Protein AF-A0AAD2FMS8-F1 (afdb_monomer_lite)

Structure (mmCIF, N/CA/C/O backbone):
data_AF-A0AAD2FMS8-F1
#
_entry.id   AF-A0AAD2FMS8-F1
#
loop_
_atom_site.group_PDB
_atom_site.id
_atom_site.type_symbol
_atom_site.label_atom_id
_atom_site.label_alt_id
_atom_site.label_comp_id
_atom_site.label_asym_id
_atom_site.label_entity_id
_atom_site.label_seq_id
_atom_site.pdbx_PDB_ins_code
_atom_site.Cartn_x
_atom_site.Cartn_y
_atom_site.Cartn_z
_atom_site.occupancy
_atom_site.B_iso_or_equiv
_atom_site.auth_seq_id
_atom_site.auth_comp_id
_atom_site.auth_asym_id
_atom_site.auth_atom_id
_atom_site.pdbx_PDB_model_num
ATOM 1 N N . MET A 1 1 ? -2.408 56.097 -59.205 1.00 40.50 1 MET A N 1
ATOM 2 C CA . MET A 1 1 ? -2.206 55.203 -60.360 1.00 40.50 1 MET A CA 1
ATOM 3 C C . MET A 1 1 ? -1.606 53.911 -59.831 1.00 40.50 1 MET A C 1
ATOM 5 O O . MET A 1 1 ? -0.645 54.021 -59.097 1.00 40.50 1 MET A O 1
ATOM 9 N N . GLU A 1 2 ? -2.056 52.688 -60.060 1.00 44.56 2 GLU A N 1
ATOM 10 C CA . GLU A 1 2 ? -3.231 52.066 -60.666 1.00 44.56 2 GLU A CA 1
ATOM 11 C C . GLU A 1 2 ? -3.079 50.561 -60.343 1.00 44.56 2 GLU A C 1
ATOM 13 O O . GLU A 1 2 ? -1.965 50.068 -60.450 1.00 44.56 2 GLU A O 1
ATOM 18 N N . ARG A 1 3 ? -4.188 49.872 -60.015 1.00 46.22 3 ARG A N 1
ATOM 19 C CA . ARG A 1 3 ? -4.508 48.462 -60.364 1.00 46.22 3 ARG A CA 1
ATOM 20 C C . ARG A 1 3 ? -3.575 47.354 -59.816 1.00 46.22 3 ARG A C 1
ATOM 22 O O . ARG A 1 3 ? -2.368 47.408 -59.920 1.00 46.22 3 ARG A O 1
ATOM 29 N N . GLY A 1 4 ? -4.049 46.237 -59.287 1.00 44.88 4 GLY A N 1
ATOM 30 C CA . GLY A 1 4 ? -5.381 45.658 -59.278 1.00 44.88 4 GLY A CA 1
ATOM 31 C C . GLY A 1 4 ? -5.232 44.190 -58.878 1.00 44.88 4 GLY A C 1
ATOM 32 O O . GLY A 1 4 ? -4.436 43.460 -59.459 1.00 44.88 4 GLY A O 1
ATOM 33 N N . ILE A 1 5 ? -5.976 43.785 -57.858 1.00 56.12 5 ILE A N 1
ATOM 34 C CA . ILE A 1 5 ? -6.147 42.392 -57.446 1.00 56.12 5 ILE A CA 1
ATOM 35 C C . ILE A 1 5 ? -7.192 41.790 -58.396 1.00 56.12 5 ILE A C 1
ATOM 37 O O . ILE A 1 5 ? -8.304 42.324 -58.433 1.00 56.12 5 ILE A O 1
ATOM 41 N N . PRO A 1 6 ? -6.916 40.720 -59.162 1.00 54.62 6 PRO A N 1
ATOM 42 C CA . PRO A 1 6 ? -7.989 39.998 -59.822 1.00 54.62 6 PRO A CA 1
ATOM 43 C C . PRO A 1 6 ? -8.686 39.070 -58.824 1.00 54.62 6 PRO A C 1
ATOM 45 O O . PRO A 1 6 ? -8.090 38.173 -58.228 1.00 54.62 6 PRO A O 1
ATOM 48 N N . ALA A 1 7 ? -9.978 39.336 -58.664 1.00 54.78 7 ALA A N 1
ATOM 49 C CA . ALA A 1 7 ? -10.953 38.501 -57.992 1.00 54.78 7 ALA A CA 1
ATOM 50 C C . ALA A 1 7 ? -11.122 37.148 -58.701 1.00 54.78 7 ALA A C 1
ATOM 52 O O . ALA A 1 7 ? -11.140 37.086 -59.931 1.00 54.78 7 ALA A O 1
ATOM 53 N N . LEU A 1 8 ? -11.360 36.087 -57.929 1.00 51.75 8 LEU A N 1
ATOM 54 C CA . LEU A 1 8 ? -12.005 34.883 -58.440 1.00 51.75 8 LEU A CA 1
ATOM 55 C C . LEU A 1 8 ? -13.075 34.401 -57.447 1.00 51.75 8 LEU A C 1
ATOM 57 O O . LEU A 1 8 ? -12.778 33.762 -56.447 1.00 51.75 8 LEU A O 1
ATOM 61 N N . HIS A 1 9 ? -14.304 34.802 -57.773 1.00 45.75 9 HIS A N 1
ATOM 62 C CA . HIS A 1 9 ? -15.579 34.084 -57.670 1.00 45.75 9 HIS A CA 1
ATOM 63 C C . HIS A 1 9 ? -16.006 33.420 -56.344 1.00 45.75 9 HIS A C 1
ATOM 65 O O . HIS A 1 9 ? -15.543 32.353 -55.959 1.00 45.75 9 HIS A O 1
ATOM 71 N N . ASP A 1 10 ? -16.982 34.090 -55.723 1.00 48.16 10 ASP A N 1
ATOM 72 C CA . ASP A 1 10 ? -18.281 33.597 -55.234 1.00 48.16 10 ASP A CA 1
ATOM 73 C C . ASP A 1 10 ? -18.464 32.080 -55.016 1.00 48.16 10 ASP A C 1
ATOM 75 O O . ASP A 1 10 ? -18.506 31.292 -55.961 1.00 48.16 10 ASP A O 1
ATOM 79 N N . ALA A 1 11 ? -18.704 31.699 -53.756 1.00 54.16 11 ALA A N 1
ATOM 80 C CA . ALA A 1 11 ? -19.483 30.511 -53.425 1.00 54.16 11 ALA A CA 1
ATOM 81 C C . ALA A 1 11 ? -20.341 30.759 -52.158 1.00 54.16 11 ALA A C 1
ATOM 83 O O . ALA A 1 11 ? -19.886 31.418 -51.217 1.00 54.16 11 ALA A O 1
ATOM 84 N N . PRO A 1 12 ? -21.590 30.255 -52.119 1.00 49.12 12 PRO A N 1
ATOM 85 C CA . PRO A 1 12 ? -22.645 30.745 -51.234 1.00 49.12 12 PRO A CA 1
ATOM 86 C C . PRO A 1 12 ? -22.619 30.207 -49.795 1.00 49.12 12 PRO A C 1
ATOM 88 O O . PRO A 1 12 ? -22.223 29.081 -49.498 1.00 49.12 12 PRO A O 1
ATOM 91 N N . ARG A 1 13 ? -23.175 31.045 -48.911 1.00 54.62 13 ARG A N 1
ATOM 92 C CA . ARG A 1 13 ? -23.477 30.826 -47.489 1.00 54.62 13 ARG A CA 1
ATOM 93 C C . ARG A 1 13 ? -24.283 29.542 -47.260 1.00 54.62 13 ARG A C 1
ATOM 95 O O . ARG A 1 13 ? -25.490 29.546 -47.465 1.00 54.62 13 ARG A O 1
ATOM 102 N N . HIS A 1 14 ? -23.661 28.517 -46.684 1.00 49.56 14 HIS A N 1
ATOM 103 C CA . HIS A 1 14 ? -24.367 27.525 -45.871 1.00 49.56 14 HIS A CA 1
ATOM 104 C C . HIS A 1 14 ? -23.582 27.278 -44.587 1.00 49.56 14 HIS A C 1
ATOM 106 O O . HIS A 1 14 ? -22.454 26.794 -44.592 1.00 49.56 14 HIS A O 1
ATOM 112 N N . GLY A 1 15 ? -24.183 27.705 -43.477 1.00 52.50 15 GLY A N 1
ATOM 113 C CA . GLY A 1 15 ? -23.599 27.621 -42.154 1.00 52.50 15 GLY A CA 1
ATOM 114 C C . GLY A 1 15 ? -23.394 26.180 -41.719 1.00 52.50 15 GLY A C 1
ATOM 115 O O . GLY A 1 15 ? -24.346 25.415 -41.645 1.00 52.50 15 GLY A O 1
ATOM 116 N N . TRP A 1 16 ? -22.161 25.860 -41.348 1.00 43.84 16 TRP A N 1
ATOM 117 C CA . TRP A 1 16 ? -21.849 24.731 -40.484 1.00 43.84 16 TRP A CA 1
ATOM 118 C C . TRP A 1 16 ? -21.010 25.268 -39.331 1.00 43.84 16 TRP A C 1
ATOM 120 O O . TRP A 1 16 ? -19.789 25.383 -39.380 1.00 43.84 16 TRP A O 1
ATOM 130 N N . ARG A 1 17 ? -21.729 25.681 -38.287 1.00 44.31 17 ARG A N 1
ATOM 131 C CA . ARG A 1 17 ? -21.201 25.960 -36.955 1.00 44.31 17 ARG A CA 1
ATOM 132 C C . ARG A 1 17 ? -20.696 24.634 -36.386 1.00 44.31 17 ARG A C 1
ATOM 134 O O . ARG A 1 17 ? -21.478 23.908 -35.778 1.00 44.31 17 ARG A O 1
ATOM 141 N N . ILE A 1 18 ? -19.424 24.300 -36.593 1.00 52.75 18 ILE A N 1
ATOM 142 C CA . ILE A 1 18 ? -18.811 23.174 -35.882 1.00 52.75 18 ILE A CA 1
ATOM 143 C C . ILE A 1 18 ? -18.662 23.598 -34.421 1.00 52.75 18 ILE A C 1
ATOM 145 O O . ILE A 1 18 ? -17.865 24.470 -34.077 1.00 52.75 18 ILE A O 1
ATOM 149 N N . LYS A 1 19 ? -19.524 23.036 -33.572 1.00 52.28 19 LYS A N 1
ATOM 150 C CA . LYS A 1 19 ? -19.382 23.094 -32.119 1.00 52.28 19 LYS A CA 1
ATOM 151 C C . LYS A 1 19 ? -18.152 22.263 -31.729 1.00 52.28 19 LYS A C 1
ATOM 153 O O . LYS A 1 19 ? -18.014 21.155 -32.240 1.00 52.28 19 LYS A O 1
ATOM 158 N N . PRO A 1 20 ? -17.281 22.742 -30.831 1.00 45.38 20 PRO A N 1
ATOM 159 C CA . PRO A 1 20 ? -16.337 21.871 -30.152 1.00 45.38 20 PRO A CA 1
ATOM 160 C C . PRO A 1 20 ? -17.097 21.100 -29.065 1.00 45.38 20 PRO A C 1
ATOM 162 O O . PRO A 1 20 ? -17.588 21.710 -28.118 1.00 45.38 20 PRO A O 1
ATOM 165 N N . GLY A 1 21 ? -17.225 19.783 -29.216 1.00 51.56 21 GLY A N 1
ATOM 166 C CA . GLY A 1 21 ? -17.763 18.904 -28.174 1.00 51.56 21 GLY A CA 1
ATOM 167 C C . GLY A 1 21 ? -18.604 17.750 -28.712 1.00 51.56 21 GLY A C 1
ATOM 168 O O . GLY A 1 21 ? -19.523 17.983 -29.493 1.00 51.56 21 GLY A O 1
ATOM 169 N N . GLU A 1 22 ? -18.284 16.552 -28.211 1.00 48.38 22 GLU A N 1
ATOM 170 C CA . GLU A 1 22 ? -19.002 15.270 -28.342 1.00 48.38 22 GLU A CA 1
ATOM 171 C C . GLU A 1 22 ? -18.895 14.600 -29.731 1.00 48.38 22 GLU A C 1
ATOM 173 O O . GLU A 1 22 ? -19.108 15.217 -30.763 1.00 48.38 22 GLU A O 1
ATOM 178 N N . ASP A 1 23 ? -18.510 13.334 -29.883 1.00 51.00 23 ASP A N 1
ATOM 179 C CA . ASP A 1 23 ? -18.663 12.184 -28.994 1.00 51.00 23 ASP A CA 1
ATOM 180 C C . ASP A 1 23 ? -17.532 11.182 -29.313 1.00 51.00 23 ASP A C 1
ATOM 182 O O . ASP A 1 23 ? -17.551 10.505 -30.343 1.00 51.00 23 ASP A O 1
ATOM 186 N N . ASP A 1 24 ? -16.503 11.111 -28.463 1.00 54.56 24 ASP A N 1
ATOM 187 C CA . ASP A 1 24 ? -15.541 10.008 -28.525 1.00 54.56 24 ASP A CA 1
ATOM 188 C C . ASP A 1 24 ? -16.237 8.771 -27.937 1.00 54.56 24 ASP A C 1
ATOM 190 O O . ASP A 1 24 ? -16.650 8.800 -26.768 1.00 54.56 24 ASP A O 1
ATOM 194 N N . PRO A 1 25 ? -16.410 7.678 -28.702 1.00 49.31 25 PRO A N 1
ATOM 195 C CA . PRO A 1 25 ? -17.162 6.527 -28.242 1.00 49.31 25 PRO A CA 1
ATOM 196 C C . PRO A 1 25 ? -16.431 5.874 -27.072 1.00 49.31 25 PRO A C 1
ATOM 198 O O . PRO A 1 25 ? -15.456 5.145 -27.250 1.00 49.31 25 PRO A O 1
ATOM 201 N N . LYS A 1 26 ? -16.946 6.146 -25.867 1.00 46.19 26 LYS A N 1
ATOM 202 C CA . LYS A 1 26 ? -16.895 5.357 -24.629 1.00 46.19 26 LYS A CA 1
ATOM 203 C C . LYS A 1 26 ? -16.105 4.056 -24.803 1.00 46.19 26 LYS A C 1
ATOM 205 O O . LYS A 1 26 ? -16.679 2.984 -25.008 1.00 46.19 26 LYS A O 1
ATOM 210 N N . SER A 1 27 ? -14.778 4.160 -24.715 1.00 46.09 27 SER A N 1
ATOM 211 C CA . SER A 1 27 ? -13.883 3.008 -24.703 1.00 46.09 27 SER A CA 1
ATOM 212 C C . SER A 1 27 ? -14.240 2.181 -23.475 1.00 46.09 27 SER A C 1
ATOM 214 O O . SER A 1 27 ? -13.903 2.532 -22.343 1.00 46.09 27 SER A O 1
ATOM 216 N N . LYS A 1 28 ? -15.019 1.116 -23.685 1.00 45.53 28 LYS A N 1
ATOM 217 C CA . LYS A 1 28 ? -15.319 0.113 -22.666 1.00 45.53 28 LYS A CA 1
ATOM 218 C C . LYS A 1 28 ? -13.973 -0.421 -22.190 1.00 45.53 28 LYS A C 1
ATOM 220 O O . LYS A 1 28 ? -13.288 -1.124 -22.931 1.00 45.53 28 LYS A O 1
ATOM 225 N N . GLY A 1 29 ? -13.574 -0.005 -20.987 1.00 47.97 29 GLY A N 1
ATOM 226 C CA . GLY A 1 29 ? -12.295 -0.349 -20.385 1.00 47.97 29 GLY A CA 1
ATOM 227 C C . GLY A 1 29 ? -12.087 -1.853 -20.458 1.00 47.97 29 GLY A C 1
ATOM 228 O O . GLY A 1 29 ? -12.823 -2.614 -19.836 1.00 47.97 29 GLY A O 1
ATOM 229 N N . LYS A 1 30 ? -11.112 -2.277 -21.267 1.00 54.25 30 LYS A N 1
ATOM 230 C CA . LYS A 1 30 ? -10.679 -3.672 -21.344 1.00 54.25 30 LYS A CA 1
ATOM 231 C C . LYS A 1 30 ? -10.396 -4.124 -19.918 1.00 54.25 30 LYS A C 1
ATOM 233 O O . LYS A 1 30 ? -9.613 -3.459 -19.242 1.00 54.25 30 LYS A O 1
ATOM 238 N N . ASN A 1 31 ? -11.050 -5.202 -19.493 1.00 55.03 31 ASN A N 1
ATOM 239 C CA . ASN A 1 31 ? -10.888 -5.840 -18.191 1.00 55.03 31 ASN A CA 1
ATOM 240 C C . ASN A 1 31 ? -9.393 -5.916 -17.854 1.00 55.03 31 ASN A C 1
ATOM 242 O O . ASN A 1 31 ? -8.684 -6.772 -18.377 1.00 55.03 31 ASN A O 1
ATOM 246 N N . SER A 1 32 ? -8.887 -4.979 -17.054 1.00 64.75 32 SER A N 1
ATOM 247 C CA . SER A 1 32 ? -7.492 -4.998 -16.629 1.00 64.75 32 SER A CA 1
ATOM 248 C C . SER A 1 32 ? -7.305 -6.261 -15.805 1.00 64.75 32 SER A C 1
ATOM 250 O O . SER A 1 32 ? -8.016 -6.422 -14.808 1.00 64.75 32 SER A O 1
ATOM 252 N N . LEU A 1 33 ? -6.414 -7.174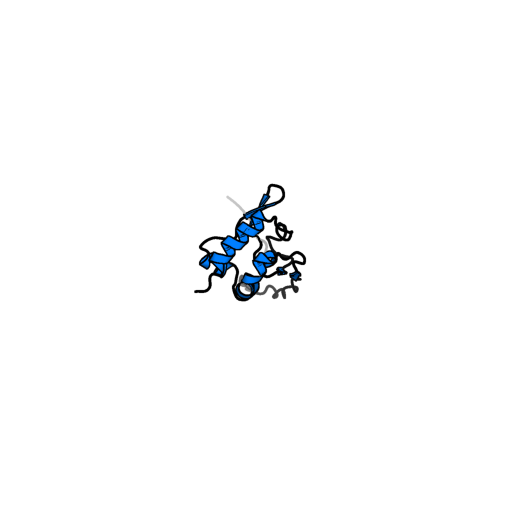 -16.209 1.00 83.94 33 LEU A N 1
ATOM 253 C CA . LEU A 1 33 ? -6.224 -8.385 -15.420 1.00 83.94 33 LEU A CA 1
ATOM 254 C C . LEU A 1 33 ? -5.647 -7.975 -14.061 1.00 83.94 33 LEU A C 1
ATOM 256 O O . LEU A 1 33 ? -4.949 -6.962 -13.909 1.00 83.94 33 LEU A O 1
ATOM 260 N N . GLN A 1 34 ? -6.029 -8.732 -13.039 1.00 88.69 34 GLN A N 1
ATOM 261 C CA . GLN A 1 34 ? -5.479 -8.561 -11.705 1.00 88.69 34 GLN A CA 1
ATOM 262 C C . GLN A 1 34 ? -4.302 -9.509 -11.537 1.00 88.69 34 GLN A C 1
ATOM 264 O O . GLN A 1 34 ? -4.460 -10.724 -11.650 1.00 88.69 34 GLN A O 1
ATOM 269 N N . VAL A 1 35 ? -3.144 -8.952 -11.201 1.00 88.25 35 VAL A N 1
ATOM 270 C CA . VAL A 1 35 ? -2.002 -9.727 -10.725 1.00 88.25 35 VAL A CA 1
ATOM 271 C C . VAL A 1 35 ? -2.217 -10.049 -9.251 1.00 88.25 35 VAL A C 1
ATOM 273 O O . VAL A 1 35 ? -2.521 -9.169 -8.440 1.00 88.25 35 VAL A O 1
ATOM 276 N N . LYS A 1 36 ? -2.104 -11.328 -8.896 1.00 89.31 36 LYS A N 1
ATOM 277 C CA . LYS A 1 36 ? -2.155 -11.789 -7.505 1.00 89.31 36 LYS A CA 1
ATOM 278 C C . LYS A 1 36 ? -0.729 -11.908 -6.982 1.00 89.31 36 LYS A C 1
ATOM 280 O O . LYS A 1 36 ? 0.134 -12.414 -7.690 1.00 89.31 36 LYS A O 1
ATOM 285 N N . ASN A 1 37 ? -0.507 -11.472 -5.749 1.00 88.88 37 ASN A N 1
ATOM 286 C CA . ASN A 1 37 ? 0.772 -11.654 -5.078 1.00 88.88 37 ASN A CA 1
ATOM 287 C C . ASN A 1 37 ? 0.826 -13.074 -4.493 1.00 88.88 37 ASN A C 1
ATOM 289 O O . ASN A 1 37 ? 0.179 -13.349 -3.483 1.00 88.88 37 ASN A O 1
ATOM 293 N N . SER A 1 38 ? 1.546 -13.985 -5.151 1.00 83.75 38 SER A N 1
ATOM 294 C CA . SER A 1 38 ? 1.777 -15.352 -4.655 1.00 83.75 38 SER A CA 1
ATOM 295 C C . SER A 1 38 ? 2.777 -15.400 -3.496 1.00 83.75 38 SER A C 1
ATOM 297 O O . SER A 1 38 ? 2.775 -16.360 -2.733 1.00 83.75 38 SER A O 1
ATOM 299 N N . THR A 1 39 ? 3.586 -14.353 -3.330 1.00 85.19 39 THR A N 1
ATOM 300 C CA . THR A 1 39 ? 4.588 -14.186 -2.268 1.00 85.19 39 THR A CA 1
ATOM 301 C C . THR A 1 39 ? 4.106 -13.192 -1.208 1.00 85.19 39 THR A C 1
ATOM 303 O O . THR A 1 39 ? 4.862 -12.338 -0.746 1.00 85.19 39 THR A O 1
ATOM 306 N N . HIS A 1 40 ? 2.813 -13.230 -0.876 1.00 87.81 40 HIS A N 1
ATOM 307 C CA . HIS A 1 40 ? 2.225 -12.311 0.097 1.00 87.81 40 HIS A CA 1
ATOM 308 C C . HIS A 1 40 ? 2.800 -12.564 1.495 1.00 87.81 40 HIS A C 1
ATOM 310 O O . HIS A 1 40 ? 2.811 -13.698 1.974 1.00 87.81 40 HIS A O 1
ATOM 316 N N . VAL A 1 41 ? 3.292 -11.505 2.142 1.00 88.44 41 VAL A N 1
ATOM 317 C CA . VAL A 1 41 ? 3.921 -11.606 3.462 1.00 88.44 41 VAL A CA 1
ATOM 318 C C . VAL A 1 41 ? 2.861 -11.690 4.568 1.00 88.44 41 VAL A C 1
ATOM 320 O O . VAL A 1 41 ? 1.951 -10.852 4.624 1.00 88.44 41 VAL A O 1
ATOM 323 N N . PRO A 1 42 ? 2.965 -12.668 5.488 1.00 88.62 42 PRO A N 1
ATOM 324 C CA .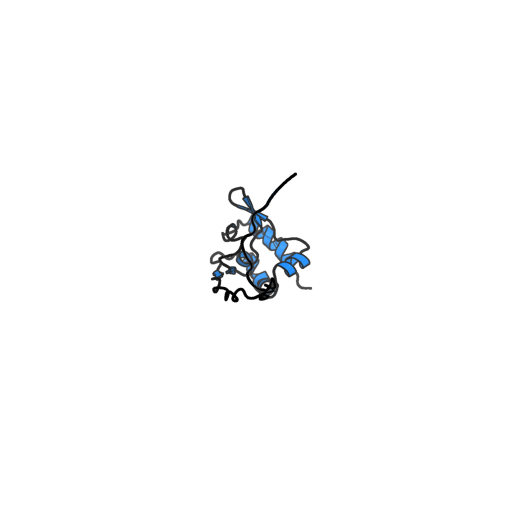 PRO A 1 42 ? 1.924 -12.932 6.478 1.00 88.62 42 PRO A CA 1
ATOM 325 C C . PRO A 1 42 ? 1.690 -11.750 7.427 1.00 88.62 42 PRO A C 1
ATOM 327 O O . PRO A 1 42 ? 0.547 -11.515 7.816 1.00 88.62 42 PRO A O 1
ATOM 330 N N . GLU A 1 43 ? 2.718 -10.949 7.721 1.00 89.38 43 GLU A N 1
ATOM 331 C CA . GLU A 1 43 ? 2.637 -9.771 8.600 1.00 89.38 43 GLU A CA 1
ATOM 332 C C . GLU A 1 43 ? 1.616 -8.723 8.129 1.00 89.38 43 GLU A C 1
ATOM 334 O O . GLU A 1 43 ? 1.001 -8.037 8.948 1.00 89.38 43 GLU A O 1
ATOM 339 N N . LEU A 1 44 ? 1.372 -8.632 6.816 1.00 89.62 44 LEU A N 1
ATOM 340 C CA . LEU A 1 44 ? 0.393 -7.709 6.231 1.00 89.62 44 LEU A CA 1
ATOM 341 C C . LEU A 1 44 ? -1.023 -8.299 6.154 1.00 89.62 44 LEU A C 1
ATOM 343 O O . LEU A 1 44 ? -1.976 -7.579 5.848 1.00 89.62 44 LEU A O 1
ATOM 347 N N . THR A 1 45 ? -1.196 -9.591 6.450 1.00 90.81 45 THR A N 1
ATOM 348 C CA . THR A 1 45 ? -2.492 -10.286 6.342 1.00 90.81 45 THR A CA 1
ATOM 349 C C . THR A 1 45 ? -3.541 -9.685 7.268 1.00 90.81 45 THR A C 1
ATOM 351 O O . THR A 1 45 ? -4.699 -9.553 6.869 1.00 90.81 45 THR A O 1
ATOM 354 N N . GLN A 1 46 ? -3.138 -9.247 8.463 1.00 91.88 46 GLN A N 1
ATOM 355 C CA . GLN A 1 46 ? -4.032 -8.618 9.442 1.00 91.88 46 GLN A CA 1
ATOM 356 C C . GLN A 1 46 ? -4.723 -7.357 8.892 1.00 91.88 46 GLN A C 1
ATOM 358 O O . GLN A 1 46 ? -5.900 -7.123 9.152 1.00 91.88 46 GLN A O 1
ATOM 363 N N . PHE A 1 47 ? -4.039 -6.592 8.035 1.00 93.25 47 PHE A N 1
ATOM 364 C CA . PHE A 1 47 ? -4.579 -5.364 7.446 1.00 93.25 47 PHE A CA 1
ATOM 365 C C . PHE A 1 47 ? -5.380 -5.618 6.169 1.00 93.25 47 PHE A C 1
ATOM 367 O O . PHE A 1 47 ? -6.057 -4.719 5.674 1.00 93.25 47 PHE A O 1
ATOM 374 N N . ARG A 1 48 ? -5.340 -6.835 5.613 1.00 92.19 48 ARG A N 1
ATOM 375 C CA . ARG A 1 48 ? -5.903 -7.143 4.293 1.00 92.19 48 ARG A CA 1
ATOM 376 C C . ARG A 1 48 ? -7.393 -6.832 4.201 1.00 92.19 48 ARG A C 1
ATOM 378 O O . ARG A 1 48 ? -7.831 -6.259 3.206 1.00 92.19 48 ARG A O 1
ATOM 385 N N . LYS A 1 49 ? -8.177 -7.195 5.221 1.00 92.31 49 LYS A N 1
ATOM 386 C CA . LYS A 1 49 ? -9.628 -6.942 5.244 1.00 92.31 49 LYS A CA 1
ATOM 387 C C . LYS A 1 49 ? -9.923 -5.438 5.206 1.00 92.31 49 LYS A C 1
ATOM 389 O O . LYS A 1 49 ? -10.708 -4.992 4.371 1.00 92.31 49 LYS A O 1
ATOM 394 N N . LEU A 1 50 ? -9.234 -4.662 6.043 1.00 92.38 50 LEU A N 1
ATOM 395 C CA . LEU A 1 50 ? -9.362 -3.203 6.107 1.00 92.38 50 LEU A CA 1
ATOM 396 C C . LEU A 1 50 ? -8.874 -2.538 4.815 1.00 92.38 50 LEU A C 1
ATOM 398 O O . LEU A 1 50 ? -9.543 -1.657 4.277 1.00 92.38 50 LEU A O 1
ATOM 402 N N . ALA A 1 51 ? -7.768 -3.017 4.250 1.00 91.69 51 ALA A N 1
ATOM 403 C CA . ALA A 1 51 ? -7.233 -2.547 2.981 1.00 91.69 51 ALA A CA 1
ATOM 404 C C . ALA A 1 51 ? -8.154 -2.871 1.796 1.00 91.69 51 ALA A C 1
ATOM 406 O O . ALA A 1 51 ? -8.225 -2.098 0.845 1.00 91.69 51 ALA A O 1
ATOM 407 N N . LEU A 1 52 ? -8.884 -3.988 1.815 1.00 90.81 52 LEU A N 1
ATOM 408 C CA . LEU A 1 52 ? -9.894 -4.291 0.797 1.00 90.81 52 LEU A CA 1
ATOM 409 C C . LEU A 1 52 ? -11.109 -3.361 0.908 1.00 90.81 52 LEU A C 1
ATOM 411 O O . LEU A 1 52 ? -11.609 -2.921 -0.124 1.00 90.81 52 LEU A O 1
ATOM 415 N N . ALA A 1 53 ? -11.530 -3.026 2.130 1.00 91.31 53 ALA A N 1
ATOM 416 C CA . ALA A 1 53 ? -12.646 -2.115 2.394 1.00 91.31 53 ALA A CA 1
A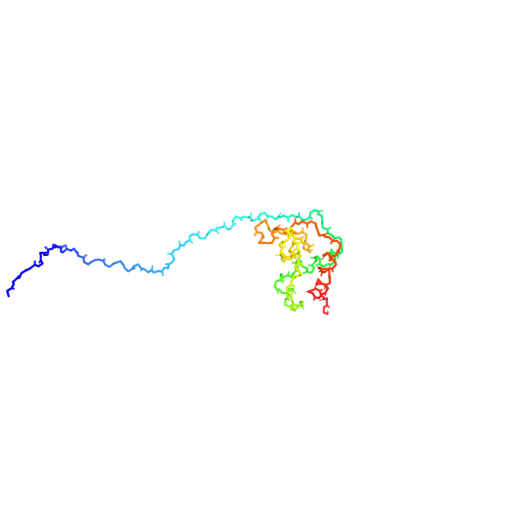TOM 417 C C . ALA A 1 53 ? -12.293 -0.626 2.197 1.00 91.31 53 ALA A C 1
ATOM 419 O O . ALA A 1 53 ? -13.178 0.199 1.982 1.00 91.31 53 ALA A O 1
ATOM 420 N N . THR A 1 54 ? -11.006 -0.276 2.247 1.00 90.50 54 THR A N 1
ATOM 421 C CA . THR A 1 54 ? -10.536 1.115 2.229 1.00 90.50 54 THR A CA 1
ATOM 422 C C . THR A 1 54 ? -9.782 1.432 0.937 1.00 90.50 54 THR A C 1
ATOM 424 O O . THR A 1 54 ? -8.879 0.711 0.495 1.00 90.50 54 THR A O 1
ATOM 427 N N . ALA A 1 55 ? -10.136 2.548 0.302 1.00 90.88 55 ALA A N 1
ATOM 428 C CA . ALA A 1 55 ? -9.379 3.071 -0.829 1.00 90.88 55 ALA A CA 1
ATOM 429 C C . ALA A 1 55 ? -8.005 3.583 -0.362 1.00 90.88 55 ALA A C 1
ATOM 431 O O . ALA A 1 55 ? -7.897 4.170 0.711 1.00 90.88 55 ALA A O 1
ATOM 432 N N . VAL A 1 56 ? -6.958 3.397 -1.175 1.00 90.06 56 VAL A N 1
ATOM 433 C CA . VAL A 1 56 ? -5.590 3.828 -0.820 1.00 90.06 56 VAL A CA 1
ATOM 434 C C . VAL A 1 56 ? -5.520 5.323 -0.464 1.00 90.06 56 VAL A C 1
ATOM 436 O O . VAL A 1 56 ? -4.959 5.611 0.585 1.00 90.06 56 VAL A O 1
ATOM 439 N N . PRO A 1 57 ? -6.180 6.254 -1.187 1.00 92.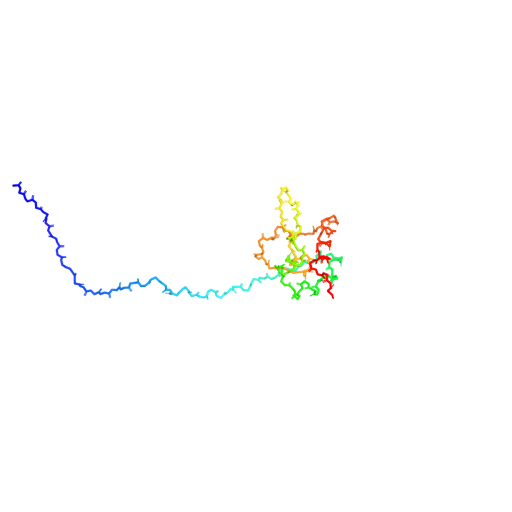06 57 PRO A N 1
ATOM 440 C CA . PRO A 1 57 ? -6.177 7.671 -0.805 1.00 92.06 57 PRO A CA 1
ATOM 441 C C . PRO A 1 57 ? -6.777 7.949 0.579 1.00 92.06 57 PRO A C 1
ATOM 443 O O . PRO A 1 57 ? -6.320 8.830 1.297 1.00 92.06 57 PRO A O 1
ATOM 446 N N . LYS A 1 58 ? -7.789 7.174 0.993 1.00 93.00 58 LYS A N 1
ATOM 447 C CA . LYS A 1 58 ? -8.378 7.297 2.335 1.00 93.00 58 LYS A CA 1
ATOM 448 C C . LYS A 1 58 ? -7.420 6.777 3.410 1.00 93.00 58 LYS A C 1
ATOM 450 O O . LYS A 1 58 ? -7.312 7.371 4.476 1.00 93.00 58 LYS A O 1
ATOM 455 N N . ALA A 1 59 ? -6.712 5.689 3.115 1.00 92.75 59 ALA A N 1
ATOM 456 C CA . ALA A 1 59 ? -5.679 5.144 3.990 1.00 92.75 59 ALA A CA 1
ATOM 457 C C . ALA A 1 59 ? -4.490 6.121 4.137 1.00 92.75 59 ALA A C 1
ATOM 459 O O . ALA A 1 59 ? -4.009 6.330 5.243 1.00 92.75 59 ALA A O 1
ATOM 460 N N . GLU A 1 60 ? -4.080 6.778 3.047 1.00 93.69 60 GLU A N 1
ATOM 461 C CA . GLU A 1 60 ? -3.061 7.842 3.025 1.00 93.69 60 GLU A CA 1
ATOM 462 C C . GLU A 1 60 ? -3.449 9.035 3.903 1.00 93.69 60 GLU A C 1
ATOM 464 O O . GLU A 1 60 ? -2.646 9.491 4.715 1.00 93.69 60 GLU A O 1
ATOM 469 N N . GLN A 1 61 ? -4.698 9.500 3.795 1.00 94.06 61 GLN A N 1
ATOM 470 C CA . GLN A 1 61 ? -5.224 10.567 4.651 1.00 94.06 61 GLN A CA 1
ATOM 471 C C . GLN A 1 61 ? -5.212 10.167 6.129 1.00 94.06 61 GLN A C 1
ATOM 473 O O . GLN A 1 61 ? -4.756 10.946 6.961 1.00 94.06 61 GLN A O 1
ATOM 478 N N . LYS A 1 62 ? -5.652 8.943 6.457 1.00 92.81 62 LYS A N 1
ATOM 479 C CA . LYS A 1 62 ? -5.660 8.440 7.841 1.00 92.81 62 LYS A CA 1
ATOM 480 C C . LYS A 1 62 ? -4.246 8.280 8.410 1.00 92.81 62 LYS A C 1
ATOM 482 O O . LYS A 1 62 ? -4.007 8.616 9.563 1.00 92.81 62 LYS A O 1
ATOM 487 N N . ALA A 1 63 ? -3.294 7.835 7.591 1.00 93.06 63 ALA A N 1
ATOM 488 C CA . ALA A 1 63 ? -1.885 7.755 7.968 1.00 93.06 63 ALA A CA 1
ATOM 489 C C . ALA A 1 63 ? -1.178 9.122 8.035 1.00 93.06 63 ALA A C 1
ATOM 491 O O . ALA A 1 63 ? -0.044 9.191 8.516 1.00 93.06 63 ALA A O 1
ATOM 492 N N . GLY A 1 64 ? -1.785 10.184 7.493 1.00 92.94 64 GLY A N 1
ATOM 493 C CA . GLY A 1 64 ? -1.171 11.508 7.348 1.00 92.94 64 GLY A CA 1
ATOM 494 C C . GLY A 1 64 ? 0.036 11.535 6.402 1.00 92.94 64 GLY A C 1
ATOM 495 O O . GLY A 1 64 ? 0.795 12.500 6.398 1.00 92.94 64 GLY A O 1
ATOM 496 N N . SER A 1 65 ? 0.263 10.462 5.640 1.00 91.94 65 SER A N 1
ATOM 497 C CA . SER A 1 65 ? 1.436 10.296 4.780 1.00 91.94 65 SER A CA 1
ATOM 498 C C . SER A 1 65 ? 1.186 9.261 3.679 1.00 91.94 65 SER A C 1
ATOM 500 O O . SER A 1 65 ? 0.421 8.309 3.883 1.00 91.94 65 SER A O 1
ATOM 502 N N . PRO A 1 66 ? 1.841 9.402 2.511 1.00 92.38 66 PRO A N 1
ATOM 503 C CA . PRO A 1 66 ? 1.822 8.361 1.495 1.00 92.38 66 PRO A CA 1
ATOM 504 C C . PRO A 1 66 ? 2.516 7.079 1.995 1.00 92.38 66 PRO A C 1
ATOM 506 O O . PRO A 1 66 ? 3.344 7.143 2.907 1.00 92.38 66 PRO A O 1
ATOM 509 N N . PRO A 1 67 ? 2.212 5.913 1.392 1.00 92.00 67 PRO A N 1
ATOM 510 C CA . PRO A 1 67 ? 2.956 4.683 1.599 1.00 92.00 67 PRO A CA 1
ATOM 511 C C . PRO A 1 67 ? 4.463 4.906 1.478 1.00 92.00 67 PRO A C 1
ATOM 513 O O . PRO A 1 67 ? 4.876 5.713 0.639 1.00 92.00 67 PRO A O 1
ATOM 516 N N . PRO A 1 68 ? 5.271 4.166 2.255 1.00 92.00 68 PRO A N 1
ATOM 517 C CA . PRO A 1 68 ? 6.716 4.290 2.204 1.00 92.00 68 PRO A CA 1
ATOM 518 C C . PRO A 1 68 ? 7.263 4.038 0.795 1.00 92.00 68 PRO A C 1
ATOM 520 O O . PRO A 1 68 ? 6.655 3.352 -0.030 1.00 92.00 68 PRO A O 1
ATOM 523 N N . GLU A 1 69 ? 8.428 4.613 0.528 1.00 92.12 69 GLU A N 1
ATOM 524 C CA . GLU A 1 69 ? 9.184 4.386 -0.699 1.00 92.12 69 GLU A CA 1
ATOM 525 C C . GLU A 1 69 ? 10.278 3.348 -0.448 1.00 92.12 69 GLU A C 1
ATOM 527 O O . GLU A 1 69 ? 10.920 3.342 0.608 1.00 92.12 69 GLU A O 1
ATOM 532 N N . ILE A 1 70 ? 10.517 2.494 -1.439 1.00 87.00 70 ILE A N 1
ATOM 533 C CA . ILE A 1 70 ? 11.656 1.577 -1.469 1.00 87.00 70 ILE A CA 1
ATOM 534 C C . ILE A 1 70 ? 12.590 1.945 -2.613 1.00 87.00 70 ILE A C 1
ATOM 536 O O . ILE A 1 70 ? 12.173 2.513 -3.623 1.00 87.00 70 ILE A O 1
ATOM 540 N N . THR A 1 71 ? 13.865 1.599 -2.473 1.00 85.38 71 THR A N 1
ATOM 541 C CA . THR A 1 71 ? 14.825 1.720 -3.569 1.00 85.38 71 THR A CA 1
ATOM 542 C C . THR A 1 71 ? 14.906 0.384 -4.289 1.00 85.38 71 THR A C 1
ATOM 544 O O . THR A 1 71 ? 15.486 -0.566 -3.771 1.00 85.38 71 THR A O 1
ATOM 547 N N . HIS A 1 72 ? 14.356 0.313 -5.496 1.00 76.75 72 HIS A N 1
ATOM 548 C CA . HIS A 1 72 ? 14.454 -0.856 -6.358 1.00 76.75 72 HIS A CA 1
ATOM 549 C C . HIS A 1 72 ? 15.416 -0.553 -7.513 1.00 76.75 72 HIS A C 1
ATOM 551 O O . HIS A 1 72 ? 15.180 0.368 -8.294 1.00 76.75 72 HIS A O 1
ATOM 557 N N . ASN A 1 73 ? 16.526 -1.295 -7.606 1.00 78.25 73 ASN A N 1
ATOM 558 C CA . ASN A 1 73 ? 17.577 -1.093 -8.617 1.00 78.25 73 ASN A CA 1
ATOM 559 C C . ASN A 1 73 ? 18.048 0.373 -8.741 1.00 78.25 73 ASN A C 1
ATOM 561 O O . ASN A 1 73 ? 18.175 0.910 -9.837 1.00 78.25 73 ASN A O 1
ATOM 565 N N . GLY A 1 74 ? 18.251 1.053 -7.606 1.00 81.44 74 GLY A N 1
ATOM 566 C CA . GLY A 1 74 ? 18.695 2.455 -7.566 1.00 81.44 74 GLY A CA 1
ATOM 567 C C . GLY A 1 74 ? 17.605 3.498 -7.848 1.00 81.44 74 GLY A C 1
ATOM 568 O O . GLY A 1 74 ? 17.868 4.691 -7.733 1.00 81.44 74 GLY A O 1
ATOM 569 N N . THR A 1 75 ? 16.377 3.075 -8.158 1.00 83.62 75 THR A N 1
ATOM 570 C CA . THR A 1 75 ? 15.228 3.968 -8.359 1.00 83.62 75 THR A CA 1
ATOM 571 C C . THR A 1 75 ? 14.330 3.950 -7.130 1.00 83.62 75 THR A C 1
ATOM 573 O O . THR A 1 75 ? 13.993 2.881 -6.624 1.00 83.62 75 THR A O 1
ATOM 576 N N . LYS A 1 76 ? 13.920 5.127 -6.648 1.00 88.19 76 LYS A N 1
ATOM 577 C CA . LYS A 1 76 ? 12.915 5.230 -5.585 1.00 88.19 76 LYS A CA 1
ATOM 578 C C . LYS A 1 76 ? 11.532 4.968 -6.168 1.00 88.19 76 LYS A C 1
ATOM 580 O O . LYS A 1 76 ? 11.130 5.625 -7.126 1.00 88.19 76 LYS A O 1
ATOM 585 N N . VAL A 1 77 ? 10.825 3.999 -5.605 1.00 88.69 77 VAL A N 1
ATOM 586 C CA . VAL A 1 77 ? 9.483 3.603 -6.027 1.00 88.69 77 VAL A CA 1
ATOM 587 C C . VAL A 1 77 ? 8.581 3.589 -4.801 1.00 88.69 77 VAL A C 1
ATOM 589 O O . VAL A 1 77 ? 8.925 3.013 -3.770 1.00 88.69 77 VAL A O 1
ATOM 592 N N . GLN A 1 78 ? 7.413 4.217 -4.903 1.00 91.44 78 GLN A N 1
ATOM 593 C CA . GLN A 1 78 ? 6.414 4.160 -3.842 1.00 91.44 78 GLN A CA 1
ATOM 594 C C . GLN A 1 78 ? 5.817 2.751 -3.750 1.00 91.44 78 GLN A C 1
ATOM 596 O O . GLN A 1 78 ? 5.391 2.188 -4.764 1.00 91.44 78 GLN A O 1
ATOM 601 N N . MET A 1 79 ? 5.708 2.214 -2.534 1.00 93.00 79 MET A N 1
ATOM 602 C CA . MET A 1 79 ? 5.173 0.873 -2.313 1.00 93.00 79 MET A CA 1
ATOM 603 C C . MET A 1 79 ? 3.712 0.755 -2.770 1.00 93.00 79 MET A C 1
ATOM 605 O O . MET A 1 79 ? 2.860 1.640 -2.593 1.00 93.00 79 MET A O 1
ATOM 609 N N . CYS A 1 80 ? 3.403 -0.383 -3.377 1.00 94.31 80 CYS A N 1
ATOM 610 C CA . CYS A 1 80 ? 2.102 -0.711 -3.919 1.00 94.31 80 CYS A CA 1
ATOM 611 C C . CYS A 1 80 ? 1.233 -1.399 -2.858 1.00 94.31 80 CYS A C 1
ATOM 613 O O . CYS A 1 80 ? 1.197 -2.624 -2.738 1.00 94.31 80 CYS A O 1
ATOM 615 N N . VAL A 1 81 ? 0.450 -0.604 -2.121 1.00 93.19 81 VAL A N 1
ATOM 616 C CA . VAL A 1 81 ? -0.481 -1.098 -1.083 1.00 93.19 81 VAL A CA 1
ATOM 617 C C . VAL A 1 81 ? -1.472 -2.132 -1.627 1.00 93.19 81 VAL A C 1
ATOM 619 O O . VAL A 1 81 ? -1.835 -3.080 -0.933 1.00 93.19 81 VAL A O 1
ATOM 622 N N . GLY A 1 82 ? -1.907 -1.990 -2.883 1.00 92.12 82 GLY A N 1
ATOM 623 C CA . GLY A 1 82 ? -2.762 -2.985 -3.533 1.00 92.12 82 GLY A CA 1
ATOM 624 C C . GLY A 1 82 ? -2.093 -4.360 -3.579 1.00 92.12 82 GLY A C 1
ATOM 625 O O . GLY A 1 82 ? -2.617 -5.337 -3.044 1.00 92.12 82 GLY A O 1
ATOM 626 N N . TYR A 1 83 ? -0.899 -4.423 -4.162 1.00 93.06 83 TYR A N 1
ATOM 627 C CA . TYR A 1 83 ? -0.165 -5.672 -4.329 1.00 93.06 83 TYR A CA 1
ATOM 628 C C . TYR A 1 83 ? 0.252 -6.293 -2.989 1.00 93.06 83 TYR A C 1
ATOM 630 O O . TYR A 1 83 ? 0.028 -7.484 -2.764 1.00 93.06 83 TYR A O 1
ATOM 638 N N . HIS A 1 84 ? 0.791 -5.481 -2.079 1.00 93.75 84 HIS A N 1
ATOM 639 C CA . HIS A 1 84 ? 1.395 -5.959 -0.831 1.00 93.75 84 HIS A CA 1
ATOM 640 C C . HIS A 1 84 ? 0.415 -6.148 0.312 1.00 93.75 84 HIS A C 1
ATOM 642 O O . HIS A 1 84 ? 0.529 -7.113 1.054 1.00 93.75 84 HIS A O 1
ATOM 648 N N . VAL A 1 85 ? -0.583 -5.280 0.452 1.00 93.25 85 VAL A N 1
ATOM 649 C CA . VAL A 1 85 ? -1.517 -5.353 1.587 1.00 93.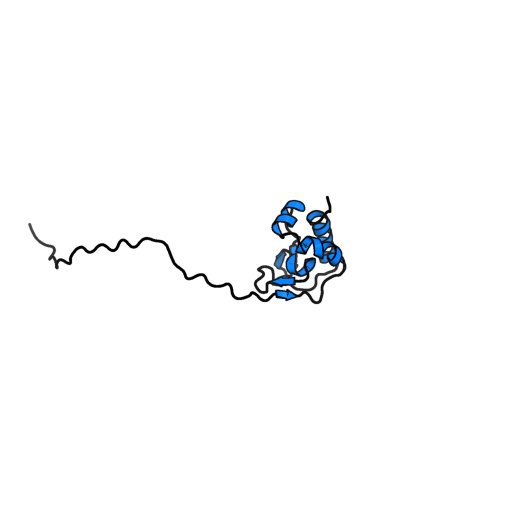25 85 VAL A CA 1
ATOM 650 C C . VAL A 1 85 ? -2.800 -6.073 1.187 1.00 93.25 85 VAL A C 1
ATOM 652 O O . VAL A 1 85 ? -3.255 -6.971 1.891 1.00 93.25 85 VAL A O 1
ATOM 655 N N . LYS A 1 86 ? -3.375 -5.757 0.016 1.00 92.31 86 LYS A N 1
ATOM 656 C CA . LYS A 1 86 ? -4.586 -6.457 -0.468 1.00 92.31 86 LYS A CA 1
ATOM 657 C C . LYS A 1 86 ? -4.267 -7.852 -1.030 1.00 92.31 86 LYS A C 1
ATOM 659 O O . LYS A 1 86 ? -5.173 -8.688 -1.150 1.00 92.31 86 LYS A O 1
ATOM 664 N N . GLY A 1 87 ? -3.001 -8.100 -1.377 1.00 91.50 87 GLY A N 1
ATOM 665 C CA . GLY A 1 87 ? -2.522 -9.330 -2.016 1.00 91.50 87 GLY A CA 1
ATOM 666 C C . GLY A 1 87 ? -2.854 -9.411 -3.510 1.00 91.50 87 GLY A C 1
ATOM 667 O O . GLY A 1 87 ? -2.747 -10.478 -4.113 1.00 91.50 87 GLY A O 1
ATOM 668 N N . LYS A 1 88 ? -3.332 -8.313 -4.109 1.00 90.44 88 LYS A N 1
ATOM 669 C CA . LYS A 1 88 ? -3.674 -8.240 -5.533 1.00 90.44 88 LYS A CA 1
ATOM 670 C C . LYS A 1 88 ? -3.664 -6.805 -6.040 1.00 90.44 88 LYS A C 1
ATOM 672 O O . LYS A 1 88 ? -4.119 -5.891 -5.356 1.00 90.44 88 LYS A O 1
ATOM 677 N N . CYS A 1 89 ? -3.216 -6.619 -7.270 1.00 92.94 89 CYS A N 1
ATOM 678 C CA . CYS A 1 89 ? -3.181 -5.321 -7.927 1.00 92.94 89 CYS A CA 1
ATOM 679 C C . CYS A 1 89 ? -3.608 -5.442 -9.390 1.00 92.94 89 CYS A C 1
ATOM 681 O O . CYS A 1 89 ? -3.798 -6.540 -9.902 1.00 92.94 89 CYS A O 1
ATOM 683 N N . TRP A 1 90 ? -3.767 -4.314 -10.066 1.00 89.31 90 TRP A N 1
ATOM 684 C CA . TRP A 1 90 ? -4.028 -4.274 -11.500 1.00 89.31 90 TRP A CA 1
ATOM 685 C C . TRP A 1 90 ? -2.715 -4.393 -12.278 1.00 89.31 90 TRP A C 1
ATOM 687 O O . TRP A 1 90 ? -1.706 -3.826 -11.861 1.00 89.31 90 TRP A O 1
ATOM 697 N N . GLU A 1 91 ? -2.724 -5.083 -13.419 1.00 85.88 91 GLU A N 1
ATOM 698 C CA . GLU A 1 91 ? -1.549 -5.192 -14.303 1.00 85.88 91 GLU A CA 1
ATOM 699 C C . GLU A 1 91 ? -0.986 -3.832 -14.717 1.00 85.88 91 GLU A C 1
ATOM 701 O O . GLU A 1 91 ? 0.221 -3.625 -14.730 1.00 85.88 91 GLU A O 1
ATOM 706 N N . LYS A 1 92 ? -1.870 -2.872 -15.006 1.00 86.88 92 LYS A N 1
ATOM 707 C CA . LYS A 1 92 ? -1.502 -1.510 -15.415 1.00 86.88 92 LYS A CA 1
ATOM 708 C C . LYS A 1 92 ? -1.216 -0.582 -14.231 1.00 86.88 92 LYS A C 1
ATOM 710 O O . LYS A 1 92 ? -1.410 0.626 -14.334 1.00 86.88 92 LYS A O 1
ATOM 715 N N . CYS A 1 93 ? -0.825 -1.130 -13.081 1.00 88.69 93 CYS A N 1
ATOM 716 C CA . CYS A 1 93 ? -0.469 -0.309 -11.932 1.00 88.69 93 CYS A CA 1
ATOM 717 C C . CYS A 1 93 ? 0.786 0.517 -12.266 1.00 88.69 93 CYS A C 1
ATOM 719 O O . CYS A 1 93 ? 1.796 -0.069 -12.655 1.00 88.69 93 CYS A O 1
ATOM 721 N N . PRO A 1 94 ? 0.790 1.848 -12.056 1.00 87.12 94 PRO A N 1
ATOM 722 C CA . PRO A 1 94 ? 1.987 2.669 -12.275 1.00 87.12 94 PRO A CA 1
ATOM 723 C C . PRO A 1 94 ? 3.153 2.287 -11.348 1.00 87.12 94 PRO A C 1
ATOM 725 O O . PRO A 1 94 ? 4.288 2.677 -11.586 1.00 87.12 94 PRO A O 1
ATOM 728 N N . ARG A 1 95 ? 2.879 1.498 -10.300 1.00 88.50 95 ARG A N 1
ATOM 729 C CA . ARG A 1 95 ? 3.853 0.972 -9.335 1.00 88.50 95 ARG A CA 1
ATOM 730 C C . ARG A 1 95 ? 4.178 -0.503 -9.597 1.00 88.50 95 ARG A C 1
ATOM 732 O O . ARG A 1 95 ? 4.576 -1.208 -8.681 1.00 88.50 95 ARG A O 1
ATOM 739 N N . ALA A 1 96 ? 3.986 -0.998 -10.822 1.00 88.06 96 ALA A N 1
ATOM 740 C CA . ALA A 1 96 ? 4.236 -2.403 -11.153 1.00 88.06 96 ALA A CA 1
ATOM 741 C C . ALA A 1 96 ? 5.689 -2.844 -10.896 1.00 88.06 96 ALA A C 1
ATOM 743 O O . ALA A 1 96 ? 5.917 -4.011 -10.603 1.00 88.06 96 ALA A O 1
ATOM 744 N N . ALA A 1 97 ? 6.655 -1.917 -10.926 1.00 86.38 97 ALA A N 1
ATOM 745 C CA . ALA A 1 97 ? 8.044 -2.189 -10.546 1.00 86.38 97 ALA A CA 1
ATOM 746 C C . ALA A 1 97 ? 8.198 -2.665 -9.086 1.00 86.38 97 ALA A C 1
ATOM 748 O O . ALA A 1 97 ? 9.159 -3.353 -8.769 1.00 86.38 97 ALA A O 1
ATOM 749 N N . ASP A 1 98 ? 7.240 -2.331 -8.216 1.00 88.25 98 ASP A N 1
ATOM 750 C CA . ASP A 1 98 ? 7.186 -2.752 -6.814 1.00 88.25 98 ASP A CA 1
ATOM 751 C C . ASP A 1 98 ? 6.442 -4.092 -6.621 1.00 88.25 98 ASP A C 1
ATOM 753 O O . ASP A 1 98 ? 6.351 -4.596 -5.505 1.00 88.25 98 ASP A O 1
ATOM 757 N N . HIS A 1 99 ? 5.914 -4.713 -7.686 1.00 90.56 99 HIS A N 1
ATOM 758 C CA . HIS A 1 99 ? 5.248 -6.024 -7.620 1.00 90.56 99 HIS A CA 1
ATOM 759 C C . HIS A 1 99 ? 6.252 -7.190 -7.486 1.00 90.56 99 HIS A C 1
ATOM 761 O O . HIS A 1 99 ? 6.177 -8.192 -8.195 1.00 90.56 99 HIS A O 1
ATOM 767 N N . VAL A 1 100 ? 7.203 -7.053 -6.572 1.00 88.06 100 VAL A N 1
ATOM 768 C CA . VAL A 1 100 ? 8.249 -8.024 -6.238 1.00 88.06 100 VAL A CA 1
ATOM 769 C C . VAL A 1 100 ? 8.205 -8.303 -4.742 1.00 88.06 100 VAL A C 1
ATOM 771 O O . VAL A 1 100 ? 7.601 -7.539 -3.998 1.00 88.06 100 VAL A O 1
ATOM 774 N N . ALA A 1 101 ? 8.814 -9.387 -4.270 1.00 87.81 101 ALA A N 1
ATOM 775 C CA . ALA A 1 101 ? 8.891 -9.637 -2.833 1.00 87.81 101 ALA A CA 1
ATOM 776 C C . ALA A 1 101 ? 9.713 -8.537 -2.137 1.00 87.81 101 ALA A C 1
ATOM 778 O O . ALA A 1 101 ? 10.796 -8.1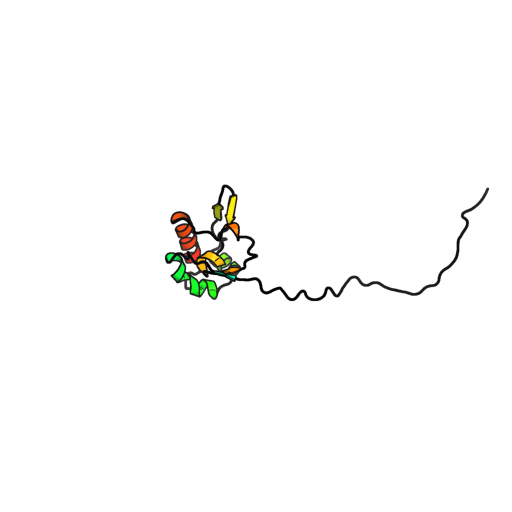73 -2.597 1.00 87.81 101 ALA A O 1
ATOM 779 N N . HIS A 1 102 ? 9.200 -8.012 -1.025 1.00 88.62 102 HIS A N 1
ATOM 780 C CA . HIS A 1 102 ? 9.919 -7.039 -0.205 1.00 88.62 102 HIS A CA 1
ATOM 781 C C . HIS A 1 102 ? 10.905 -7.718 0.736 1.00 88.62 102 HIS A C 1
ATOM 783 O O . HIS A 1 102 ? 10.693 -8.844 1.187 1.00 88.62 102 HIS A O 1
ATOM 789 N N . SER A 1 103 ? 11.975 -6.998 1.071 1.00 89.44 103 SER A N 1
ATOM 790 C CA . SER A 1 103 ? 12.854 -7.389 2.169 1.00 89.44 103 SER A CA 1
ATOM 791 C C . SER A 1 103 ? 12.103 -7.312 3.507 1.00 89.44 103 SER A C 1
ATOM 793 O O . SER A 1 103 ? 11.076 -6.634 3.626 1.00 89.44 103 SER A O 1
ATOM 795 N N . ALA A 1 104 ? 12.628 -7.962 4.548 1.00 90.06 104 ALA A N 1
ATOM 796 C CA . ALA A 1 104 ? 12.056 -7.857 5.893 1.00 90.06 104 ALA A CA 1
ATOM 797 C C . ALA A 1 104 ? 12.043 -6.401 6.402 1.00 90.06 104 ALA A C 1
ATOM 799 O O . ALA A 1 104 ? 11.084 -5.969 7.036 1.00 90.06 104 ALA A O 1
ATOM 800 N N . GLN A 1 105 ? 13.074 -5.615 6.070 1.00 90.19 105 GLN A N 1
ATOM 801 C CA . GLN A 1 105 ? 13.157 -4.205 6.458 1.00 90.19 105 GLN A CA 1
ATOM 802 C C . GLN A 1 105 ? 12.093 -3.351 5.767 1.00 90.19 105 GLN A C 1
ATOM 804 O O . GLN A 1 105 ? 11.480 -2.497 6.405 1.00 90.19 105 GLN A O 1
ATOM 809 N N . ASP A 1 106 ? 11.856 -3.569 4.474 1.00 91.12 106 ASP A N 1
ATOM 810 C CA . ASP A 1 106 ? 10.830 -2.821 3.747 1.00 91.12 106 ASP A CA 1
ATOM 811 C C . ASP A 1 106 ? 9.428 -3.244 4.188 1.00 91.12 106 ASP A C 1
ATOM 813 O O . ASP A 1 106 ? 8.580 -2.390 4.446 1.00 91.12 106 ASP A O 1
ATOM 817 N N . THR A 1 107 ? 9.218 -4.545 4.407 1.00 92.19 107 THR A N 1
ATOM 818 C CA . THR A 1 107 ? 7.972 -5.070 4.981 1.00 92.19 107 THR A CA 1
ATOM 819 C C . THR A 1 107 ? 7.665 -4.409 6.323 1.00 92.19 107 THR A C 1
ATOM 821 O O . THR A 1 107 ? 6.552 -3.923 6.513 1.00 92.19 107 THR A O 1
ATOM 824 N N . ALA A 1 108 ? 8.653 -4.290 7.216 1.00 92.75 108 ALA A N 1
ATOM 825 C CA . ALA A 1 108 ? 8.481 -3.622 8.504 1.00 92.75 108 ALA A CA 1
ATOM 826 C C . ALA A 1 108 ? 8.050 -2.151 8.351 1.00 92.75 108 ALA A C 1
ATOM 828 O O . ALA A 1 108 ? 7.123 -1.710 9.032 1.00 92.75 108 ALA A O 1
ATOM 829 N N . LYS A 1 109 ? 8.643 -1.394 7.411 1.00 93.62 109 LYS A N 1
ATOM 830 C CA . LYS A 1 109 ? 8.216 -0.008 7.122 1.00 93.62 109 LYS A CA 1
ATOM 831 C C . LYS A 1 109 ? 6.757 0.047 6.669 1.00 93.62 109 LYS A C 1
ATOM 833 O O . LYS A 1 109 ? 6.005 0.917 7.110 1.00 93.62 109 LYS A O 1
ATOM 838 N N . LEU A 1 110 ? 6.347 -0.876 5.797 1.00 94.25 110 LEU A N 1
ATOM 839 C CA . LEU A 1 110 ? 4.971 -0.932 5.311 1.00 94.25 110 LEU A CA 1
ATOM 840 C C . LEU A 1 110 ? 3.990 -1.352 6.409 1.00 94.25 110 LEU A C 1
ATOM 842 O O . LEU A 1 110 ? 2.894 -0.801 6.469 1.00 94.25 110 LEU A O 1
ATOM 846 N N . VAL A 1 111 ? 4.378 -2.273 7.293 1.00 94.75 111 VAL A N 1
ATOM 847 C CA . VAL A 1 111 ? 3.592 -2.664 8.473 1.00 94.75 111 VAL A CA 1
ATOM 848 C C . VAL A 1 111 ? 3.368 -1.462 9.390 1.00 94.75 111 VAL A C 1
ATOM 850 O O . VAL A 1 111 ? 2.228 -1.191 9.759 1.00 94.75 111 VAL A O 1
ATOM 853 N N . GLU A 1 112 ? 4.416 -0.701 9.710 1.00 94.38 112 GLU A N 1
ATOM 854 C CA . GLU A 1 112 ? 4.304 0.504 10.543 1.00 94.38 112 GLU A CA 1
ATOM 855 C C . GLU A 1 112 ? 3.388 1.561 9.918 1.00 94.38 112 GLU A C 1
ATOM 857 O O . GLU A 1 112 ? 2.574 2.179 10.609 1.00 94.38 112 GLU A O 1
ATOM 862 N N . TRP A 1 113 ? 3.456 1.739 8.596 1.00 95.56 113 TRP A N 1
ATOM 863 C CA . TRP A 1 113 ? 2.516 2.603 7.887 1.00 95.56 113 TRP A CA 1
ATOM 864 C C . TRP A 1 113 ? 1.081 2.056 7.946 1.00 95.56 113 TRP A C 1
ATOM 866 O O . TRP A 1 113 ? 0.153 2.806 8.242 1.00 95.56 113 TRP A O 1
ATOM 876 N N . CYS A 1 114 ? 0.888 0.749 7.742 1.00 95.12 114 CYS A N 1
ATOM 877 C CA . CYS A 1 114 ? -0.426 0.104 7.800 1.00 95.12 114 CYS A CA 1
ATOM 878 C C . CYS A 1 114 ? -1.083 0.235 9.177 1.00 95.12 114 CYS A C 1
ATOM 880 O O . CYS A 1 114 ? -2.288 0.459 9.238 1.00 95.12 114 CYS A O 1
ATOM 882 N N . LYS A 1 115 ? -0.311 0.163 10.269 1.00 94.62 115 LYS A N 1
ATOM 883 C CA . LYS A 1 115 ? -0.826 0.397 11.627 1.00 94.62 115 LYS A CA 1
ATOM 884 C C . LYS A 1 115 ? -1.465 1.777 11.766 1.00 94.62 115 LYS A C 1
ATOM 886 O O . LYS A 1 115 ? -2.505 1.889 12.393 1.00 94.62 115 LYS A O 1
ATOM 891 N N . LYS A 1 116 ? -0.885 2.812 11.149 1.00 94.25 116 LYS A N 1
ATOM 892 C CA . LYS A 1 116 ? -1.456 4.171 11.139 1.00 94.25 116 LYS A CA 1
ATOM 893 C C . LYS A 1 116 ? -2.638 4.273 10.175 1.00 94.25 116 LYS A C 1
ATOM 895 O O . LYS A 1 116 ? -3.689 4.795 10.525 1.00 94.25 116 LYS A O 1
ATOM 900 N N . ALA A 1 117 ? -2.476 3.735 8.968 1.00 94.44 117 ALA A N 1
ATOM 901 C CA . ALA A 1 117 ? -3.460 3.822 7.892 1.00 94.44 117 ALA A CA 1
ATOM 902 C C . ALA A 1 117 ? -4.758 3.044 8.179 1.00 94.44 117 ALA A C 1
ATOM 904 O O . ALA A 1 117 ? -5.827 3.409 7.688 1.00 94.44 117 ALA A O 1
ATOM 905 N N . TYR A 1 118 ? -4.656 1.971 8.965 1.00 92.31 118 TYR A N 1
ATOM 906 C CA . TYR A 1 118 ? -5.734 1.036 9.284 1.00 92.31 118 TYR A CA 1
ATOM 907 C C . TYR A 1 118 ? -5.922 0.837 10.792 1.00 92.31 118 TYR A C 1
ATOM 909 O O . TYR A 1 118 ? -6.475 -0.185 11.187 1.00 92.31 118 TYR A O 1
ATOM 917 N N . ALA A 1 119 ? -5.481 1.783 11.629 1.00 85.44 119 ALA A N 1
ATOM 918 C CA . ALA A 1 119 ? -5.826 1.772 13.048 1.00 85.44 119 ALA A CA 1
ATOM 919 C C . ALA A 1 119 ? -7.353 1.675 13.194 1.00 85.44 119 ALA A C 1
ATOM 921 O O . ALA A 1 119 ? -8.079 2.460 12.570 1.00 85.44 119 ALA A O 1
ATOM 922 N N . GLU A 1 120 ? -7.840 0.701 13.961 1.00 68.00 120 GLU A N 1
ATOM 923 C CA . GLU A 1 120 ? -9.240 0.695 14.384 1.00 68.00 120 GLU A CA 1
ATOM 924 C C . GLU A 1 120 ? -9.448 1.915 15.296 1.00 68.00 120 GLU A C 1
ATOM 926 O O . GLU A 1 120 ? -8.573 2.233 16.104 1.00 68.00 120 GLU A O 1
ATOM 931 N N . GLU A 1 121 ? -10.523 2.668 15.059 1.00 55.12 121 GLU A N 1
ATOM 932 C CA . GLU A 1 121 ? -10.933 3.776 15.937 1.00 55.12 121 GLU A CA 1
ATOM 933 C C . GLU A 1 121 ? -11.692 3.243 17.149 1.00 55.12 121 GLU A C 1
ATOM 935 O O . GLU A 1 121 ? -12.433 2.247 16.971 1.00 55.12 121 GLU A O 1
#

Secondary structure (DSSP, 8-state):
----PPP------------S-----------PPEEE-TT--GGGHHHHHHHHHS-HHHHHHHHTSPPPEEEETTEEEE--HIIIIISEEETT-TTGGG-SPPPHHHHHHHHHHHHHHT---

Organism: NCBI:txid2856

Foldseek 3Di:
DYDDDDDDDDDDDDDDPDDPDDDDPDPPPDPQDKDFQPPADVLLAVLQVVLVVDDQVQLCVQLVHFADWDQDPNDTAHADCCCHNNRMDTPPPPRVSNNDDDDPVSVVSRSVSSCRSRPDD

Sequence (121 aa):
MERGIPALHDAPRHGWRIKPGEDDPKSKGKNSLQVKNSTHVPELTQFRKLALATAVPKAEQKAGSPPPEITHNGTKVQMCVGYHVKGKCWEKCPRAADHVAHSAQDTAKLVEWCKKAYAEE

Radius of gyration: 27.36 Å; chains: 1; bounding box: 43×71×77 Å

pLDDT: mean 79.15, std 18.29, range [40.5, 95.56]